Protein AF-A0A2D5ECF3-F1 (afdb_monomer)

Sequence (115 aa):
MSEVSTSGSKGSVARGEQSQAWHAIAAEQARVFLDAPEPLTDESAQARLETFGPNQLPEGRTSGPLARLGRQLRNFLIYVLLTAAAITGALGHWVDAGVILAVVIIQTLVGFIQE

Mean predicted aligned error: 15.09 Å

Solvent-accessible surface area (backbone atoms only — not comparable to full-atom values): 7342 Å² total; per-re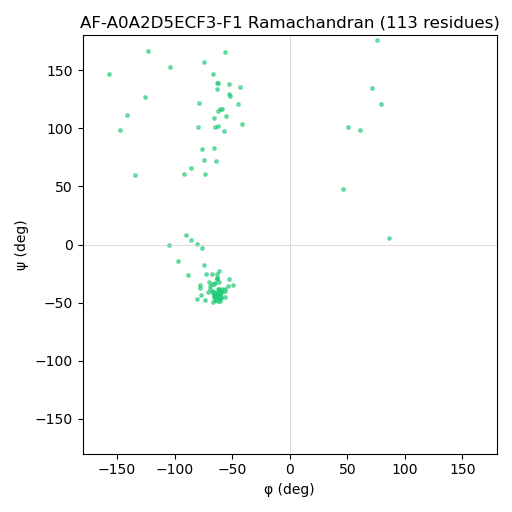sidue (Å²): 135,84,80,89,77,90,76,83,83,72,82,77,91,71,84,73,73,79,74,74,62,71,90,80,52,56,70,71,57,51,21,57,76,65,75,40,85,58,86,78,49,75,69,61,48,49,56,45,38,73,72,73,44,73,101,60,79,77,80,70,77,76,66,51,74,68,57,47,52,56,51,54,68,68,33,69,67,49,52,54,49,53,50,49,26,50,54,36,39,74,74,67,39,54,68,62,19,48,53,49,49,50,51,55,51,49,58,50,52,51,64,63,69,78,110

Secondary structure (DSSP, 8-state):
---------------------GGGS-HHHHHHHTT-SSPPPHHHHHHHHHHH--S---------HHHHHHHHTT-HHHHHHHHHHHHHHHTT-HHHHHHHHHHHHHHHHHHHH--

Radius of gyration: 29.64 Å; Cα contacts (8 Å, |Δi|>4): 39; chains: 1; bounding box: 42×74×72 Å

Foldseek 3Di:
DDDDDDDDPDDDPPPPPPPPPLVPDDPCVVCVVVVNNDDDDPVRVVVVCVVVPDPDDPPDPPQPLVSQVVVLCVDPVVVVLQVVLVVCVVVVNPVVSVVSVVVSVVVSVCSSPVD

Structure (mmCIF, N/CA/C/O backbone):
data_AF-A0A2D5ECF3-F1
#
_entry.id   AF-A0A2D5ECF3-F1
#
loop_
_atom_site.group_PDB
_atom_site.id
_atom_site.type_symbol
_atom_site.label_atom_id
_atom_site.label_alt_id
_atom_site.label_comp_id
_atom_site.label_asym_id
_atom_site.label_entity_id
_atom_site.label_seq_id
_atom_site.pdbx_PDB_ins_code
_atom_site.Cartn_x
_atom_site.Cartn_y
_atom_site.Cartn_z
_atom_site.occupancy
_atom_site.B_iso_or_equiv
_atom_site.auth_seq_id
_atom_site.auth_comp_id
_atom_site.auth_asym_id
_atom_site.auth_atom_id
_atom_site.pdbx_PDB_model_num
ATOM 1 N N . MET A 1 1 ? 5.797 58.895 -23.504 1.00 40.28 1 MET A N 1
ATOM 2 C CA . MET A 1 1 ? 4.441 58.427 -23.172 1.00 40.28 1 MET A CA 1
ATOM 3 C C . MET A 1 1 ? 4.507 56.914 -23.069 1.00 40.28 1 MET A C 1
ATOM 5 O O . MET A 1 1 ? 4.787 56.287 -24.079 1.00 40.28 1 MET A O 1
ATOM 9 N N . SER A 1 2 ? 4.369 56.430 -21.830 1.00 40.66 2 SER A N 1
ATOM 10 C CA . SER A 1 2 ? 4.110 55.049 -21.372 1.00 40.66 2 SER A CA 1
ATOM 11 C C . SER A 1 2 ? 5.152 53.976 -21.740 1.00 40.66 2 SER A C 1
ATOM 13 O O . SER A 1 2 ? 5.287 53.597 -22.892 1.00 40.66 2 SER A O 1
ATOM 15 N N . GLU A 1 3 ? 6.074 53.618 -20.843 1.00 45.00 3 GLU A N 1
ATOM 16 C CA . GLU A 1 3 ? 5.913 52.757 -19.648 1.00 45.00 3 GLU A CA 1
ATOM 17 C C . GLU A 1 3 ? 5.905 51.251 -19.958 1.00 45.00 3 GLU A C 1
ATOM 19 O O . GLU A 1 3 ? 4.989 50.773 -20.612 1.00 45.00 3 GLU A O 1
ATOM 24 N N . VAL A 1 4 ? 6.878 50.553 -19.339 1.00 51.59 4 VAL A N 1
ATOM 25 C CA . VAL A 1 4 ? 6.695 49.305 -18.558 1.00 51.59 4 VAL A CA 1
ATOM 26 C C . VAL A 1 4 ? 6.360 48.047 -19.402 1.00 51.59 4 VAL A C 1
ATOM 28 O O . VAL A 1 4 ? 5.557 48.071 -20.311 1.00 51.59 4 VAL A O 1
ATOM 31 N N . SER A 1 5 ? 6.939 46.861 -19.229 1.00 45.47 5 SER A N 1
ATOM 32 C CA . SER A 1 5 ? 7.542 46.239 -18.063 1.00 45.47 5 SER A CA 1
ATOM 33 C C . SER A 1 5 ? 8.539 45.168 -18.481 1.00 45.47 5 SER A C 1
ATOM 35 O O . SER A 1 5 ? 8.332 44.401 -19.419 1.00 45.47 5 SER A O 1
ATOM 37 N N . THR A 1 6 ? 9.569 45.063 -17.663 1.00 61.00 6 THR A N 1
ATOM 38 C CA . THR A 1 6 ? 10.318 43.848 -17.376 1.00 61.00 6 THR A CA 1
ATOM 39 C C . THR A 1 6 ? 9.403 42.634 -17.175 1.00 61.00 6 THR A C 1
ATOM 41 O O . THR A 1 6 ? 8.469 42.695 -16.378 1.00 61.00 6 THR A O 1
ATOM 44 N N . SER A 1 7 ? 9.733 41.488 -17.766 1.00 42.94 7 SER A N 1
ATOM 45 C CA . SER A 1 7 ? 9.414 40.210 -17.129 1.00 42.94 7 SER A CA 1
ATOM 46 C C . SER A 1 7 ? 10.484 39.190 -17.476 1.00 42.94 7 SER A C 1
ATOM 48 O O . SER A 1 7 ? 10.514 38.608 -18.559 1.00 42.94 7 SER A O 1
ATOM 50 N N . GLY A 1 8 ? 11.407 39.016 -16.531 1.00 48.41 8 GLY A N 1
ATOM 51 C CA . GLY A 1 8 ? 12.270 37.854 -16.502 1.00 48.41 8 GLY A CA 1
ATOM 52 C C . GLY A 1 8 ? 11.410 36.605 -16.359 1.00 48.41 8 GLY A C 1
ATOM 53 O O . GLY A 1 8 ? 10.777 36.399 -15.326 1.00 48.41 8 GLY A O 1
ATOM 54 N N . SER A 1 9 ? 11.441 35.740 -17.368 1.00 40.53 9 SER A N 1
ATOM 55 C CA . SER A 1 9 ? 10.992 34.361 -17.207 1.00 40.53 9 SER A CA 1
ATOM 56 C C . SER A 1 9 ? 12.076 33.594 -16.456 1.00 40.53 9 SER A C 1
ATOM 58 O O . SER A 1 9 ? 12.930 32.927 -17.040 1.00 40.53 9 SER A O 1
ATOM 60 N N . LYS A 1 10 ? 12.058 33.736 -15.128 1.00 47.56 10 LYS A N 1
ATOM 61 C CA . LYS A 1 10 ? 12.694 32.794 -14.210 1.00 47.56 10 LYS A CA 1
ATOM 62 C C . LYS A 1 10 ? 12.189 31.383 -14.522 1.00 47.56 10 LYS A C 1
ATOM 64 O O . LYS A 1 10 ? 10.988 31.161 -14.553 1.00 47.56 10 LYS A O 1
ATOM 69 N N . GLY A 1 11 ? 13.135 30.460 -14.671 1.00 48.88 11 GLY A N 1
ATOM 70 C CA . GLY A 1 11 ? 13.035 29.072 -14.228 1.00 48.88 11 GLY A CA 1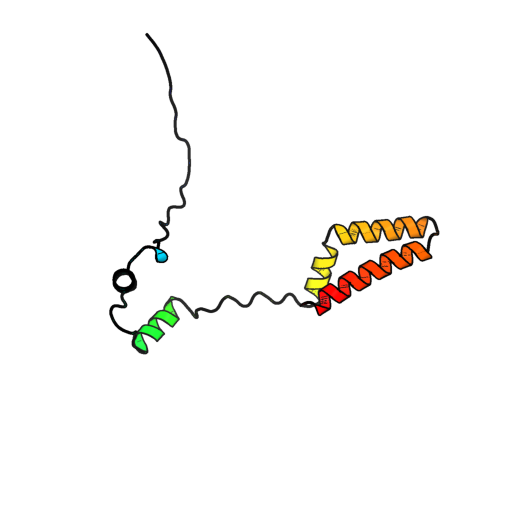
ATOM 71 C C . GLY A 1 11 ? 11.789 28.287 -14.632 1.00 48.88 11 GLY A C 1
ATOM 72 O O . GLY A 1 11 ? 10.791 28.275 -13.924 1.00 48.88 11 GLY A O 1
ATOM 73 N N . SER A 1 12 ? 11.944 27.451 -15.650 1.00 41.28 12 SER A N 1
ATOM 74 C CA . SER A 1 12 ? 11.391 26.104 -15.576 1.00 41.28 12 SER A CA 1
ATOM 75 C C . SER A 1 12 ? 12.387 25.167 -16.234 1.00 41.28 12 SER A C 1
ATOM 77 O O . SER A 1 12 ? 12.640 25.247 -17.433 1.00 41.28 12 SER A O 1
ATOM 79 N N . VAL A 1 13 ? 13.009 24.319 -15.417 1.00 49.56 13 VAL A N 1
ATOM 80 C CA . VAL A 1 13 ? 13.770 23.156 -15.868 1.00 49.56 13 VAL A CA 1
ATOM 81 C C . VAL A 1 13 ? 12.746 22.220 -16.507 1.00 49.56 13 VAL A C 1
ATOM 83 O O . VAL A 1 13 ? 12.175 21.349 -15.851 1.00 49.56 13 VAL A O 1
ATOM 86 N N . ALA A 1 14 ? 12.432 22.474 -17.776 1.00 40.41 14 ALA A N 1
ATOM 87 C CA . ALA A 1 14 ? 11.594 21.604 -18.571 1.00 40.41 14 ALA A CA 1
ATOM 88 C C . ALA A 1 14 ? 12.364 20.296 -18.736 1.00 40.41 14 ALA A C 1
ATOM 90 O O . ALA A 1 14 ? 13.390 20.234 -19.410 1.00 40.41 14 ALA A O 1
ATOM 91 N N . ARG A 1 15 ? 11.875 19.261 -18.056 1.00 46.22 15 ARG A N 1
ATOM 92 C CA . ARG A 1 15 ? 12.251 17.859 -18.215 1.00 46.22 15 ARG A CA 1
ATOM 93 C C . ARG A 1 15 ? 11.851 17.422 -19.630 1.00 46.22 15 ARG A C 1
ATOM 95 O O . ARG A 1 15 ? 10.839 16.765 -19.825 1.00 46.22 15 ARG A O 1
ATOM 102 N N . GLY A 1 16 ? 12.583 17.922 -20.618 1.00 41.53 16 GLY A N 1
ATOM 103 C CA . GLY A 1 16 ? 12.357 17.735 -22.040 1.00 41.53 16 GLY A CA 1
ATOM 104 C C . GLY A 1 16 ? 13.135 16.540 -22.558 1.00 41.53 16 GLY A C 1
ATOM 105 O O . GLY A 1 16 ? 13.962 16.696 -23.445 1.00 41.53 16 GLY A O 1
ATOM 106 N N . GLU A 1 17 ? 12.857 15.352 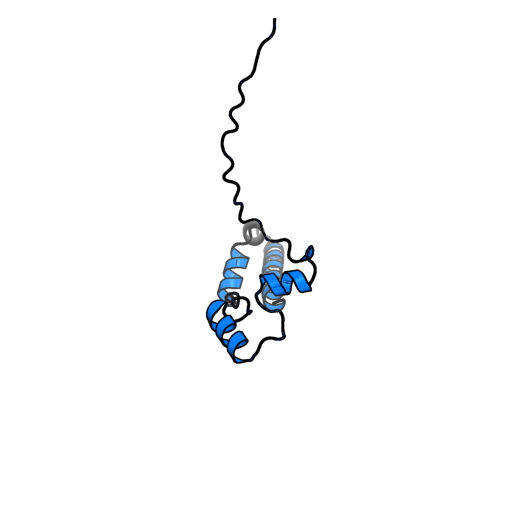-22.031 1.00 50.50 17 GLU A N 1
ATOM 107 C CA . GLU A 1 17 ? 12.910 14.187 -22.906 1.00 50.50 17 GLU A CA 1
ATOM 108 C C . GLU A 1 17 ? 11.594 14.217 -23.673 1.00 50.50 17 GLU A C 1
ATOM 110 O O . GLU A 1 17 ? 10.528 13.933 -23.122 1.00 50.50 17 GLU A O 1
ATOM 115 N N . GLN A 1 18 ? 11.649 14.690 -24.919 1.00 53.09 18 GLN A N 1
ATOM 116 C CA . GLN A 1 18 ? 10.523 14.611 -25.837 1.00 53.09 18 GLN A CA 1
ATOM 117 C C . GLN A 1 18 ? 10.140 13.133 -25.952 1.00 53.09 18 GLN A C 1
ATOM 119 O O . GLN A 1 18 ? 10.791 12.370 -26.657 1.00 53.09 18 GLN A O 1
ATOM 124 N N . SER A 1 19 ? 9.125 12.708 -25.199 1.00 62.78 19 SER A N 1
ATOM 125 C CA . SER A 1 19 ? 8.594 11.354 -25.285 1.00 62.78 19 SER A CA 1
ATOM 126 C C . SER A 1 19 ? 8.000 11.207 -26.675 1.00 62.78 19 SER A C 1
ATOM 128 O O . SER A 1 19 ? 6.926 11.741 -26.953 1.00 62.78 19 SER A O 1
ATOM 130 N N . GLN A 1 20 ? 8.748 10.551 -27.563 1.00 74.50 20 GLN A N 1
ATOM 131 C CA . GLN A 1 20 ? 8.322 10.235 -28.917 1.00 74.50 20 GLN A CA 1
ATOM 132 C C . GLN A 1 20 ? 6.889 9.692 -28.857 1.00 74.50 20 GLN A C 1
ATOM 134 O O . GLN A 1 20 ? 6.610 8.720 -28.152 1.00 74.50 20 GLN A O 1
ATOM 139 N N . ALA A 1 21 ? 5.956 10.348 -29.549 1.00 86.94 21 ALA A N 1
ATOM 140 C CA . ALA A 1 21 ? 4.558 9.940 -29.571 1.00 86.94 21 ALA A CA 1
ATOM 141 C C . ALA A 1 21 ? 4.398 8.695 -30.460 1.00 86.94 21 ALA A C 1
ATOM 143 O O . ALA A 1 21 ? 3.876 8.777 -31.567 1.00 86.94 21 ALA A O 1
ATOM 144 N N . TRP A 1 22 ? 4.863 7.534 -29.982 1.00 87.69 22 TRP A N 1
ATOM 145 C CA . TRP A 1 22 ? 4.848 6.255 -30.710 1.00 87.69 22 TRP A CA 1
ATOM 146 C C . TRP A 1 22 ? 3.458 5.884 -31.245 1.00 87.69 22 TRP A C 1
ATOM 148 O O . TRP A 1 22 ? 3.339 5.249 -32.284 1.00 87.69 22 TRP A O 1
ATOM 158 N N . HIS A 1 23 ? 2.405 6.324 -30.555 1.00 87.88 23 HIS A N 1
ATOM 159 C CA . HIS A 1 23 ? 1.008 6.117 -30.937 1.00 87.88 23 HIS A CA 1
ATOM 160 C C . HIS A 1 23 ? 0.540 6.991 -32.115 1.00 87.88 23 HIS A C 1
ATOM 162 O O . HIS A 1 23 ? -0.503 6.712 -32.695 1.00 87.88 23 HIS A O 1
ATOM 168 N N . ALA A 1 24 ? 1.269 8.062 -32.439 1.00 91.44 24 ALA A N 1
ATOM 169 C CA . ALA A 1 24 ? 0.910 9.042 -33.463 1.00 91.44 24 ALA A CA 1
ATOM 170 C C . ALA A 1 24 ? 1.734 8.899 -34.756 1.00 91.44 24 ALA A C 1
ATOM 172 O O . ALA A 1 24 ? 1.522 9.659 -35.700 1.00 91.44 24 ALA A O 1
ATOM 173 N N . ILE A 1 25 ? 2.669 7.946 -34.812 1.00 91.94 25 ILE A N 1
ATOM 174 C CA . ILE A 1 25 ? 3.492 7.673 -35.996 1.00 91.94 25 ILE A CA 1
ATOM 175 C C . ILE A 1 25 ? 3.019 6.408 -36.715 1.00 91.94 25 ILE A C 1
ATOM 177 O O . ILE A 1 25 ? 2.454 5.498 -36.109 1.00 91.94 25 ILE A O 1
ATOM 181 N N . ALA A 1 26 ? 3.259 6.339 -38.025 1.00 91.00 26 ALA A N 1
ATOM 182 C CA . ALA A 1 26 ? 2.931 5.152 -38.807 1.00 91.00 26 ALA A CA 1
ATOM 183 C C . ALA A 1 26 ? 3.805 3.955 -38.389 1.00 91.00 26 ALA A C 1
ATOM 185 O O . ALA A 1 26 ? 4.983 4.122 -38.071 1.00 91.00 26 ALA A O 1
ATOM 186 N N . ALA A 1 27 ? 3.255 2.739 -38.460 1.00 87.62 27 ALA A N 1
ATOM 187 C CA . ALA A 1 27 ? 3.957 1.520 -38.049 1.00 87.62 27 ALA A CA 1
ATOM 188 C C . ALA A 1 27 ? 5.302 1.321 -38.778 1.00 87.62 27 ALA A C 1
ATOM 190 O O . ALA A 1 27 ? 6.294 0.975 -38.144 1.00 87.62 27 ALA A O 1
ATOM 191 N N . GLU A 1 28 ? 5.370 1.615 -40.080 1.00 88.88 28 GLU A N 1
ATOM 192 C CA . GLU A 1 28 ? 6.621 1.516 -40.849 1.00 88.88 28 GLU A CA 1
ATOM 193 C C . GLU A 1 28 ? 7.678 2.530 -40.392 1.00 88.88 28 GLU A C 1
ATOM 195 O O . GLU A 1 28 ? 8.866 2.227 -40.351 1.00 88.88 28 GLU A O 1
ATOM 200 N N . GLN A 1 29 ? 7.260 3.725 -39.970 1.00 88.56 29 GLN A N 1
ATOM 201 C CA . GLN A 1 29 ? 8.183 4.724 -39.426 1.00 88.56 29 GLN A CA 1
ATOM 202 C C . GLN A 1 29 ? 8.695 4.287 -38.052 1.00 88.56 29 GLN A C 1
ATOM 204 O O . GLN A 1 29 ? 9.886 4.405 -37.779 1.00 88.56 29 GLN A O 1
ATOM 209 N N . ALA A 1 30 ? 7.825 3.719 -37.209 1.00 88.88 30 ALA A N 1
ATOM 210 C CA . ALA A 1 30 ? 8.226 3.146 -35.927 1.00 88.88 30 ALA A CA 1
ATOM 211 C C . ALA A 1 30 ? 9.259 2.019 -36.103 1.00 88.88 30 ALA A C 1
ATOM 213 O O . ALA A 1 30 ? 10.226 1.965 -35.349 1.00 88.88 30 ALA A O 1
ATOM 214 N N . ARG A 1 31 ? 9.103 1.168 -37.127 1.00 88.25 31 ARG A N 1
ATOM 215 C CA . ARG A 1 31 ? 10.078 0.122 -37.478 1.00 88.25 31 ARG A CA 1
ATOM 216 C C . ARG A 1 31 ? 11.442 0.682 -37.848 1.00 88.25 31 ARG A C 1
ATOM 218 O O . ARG A 1 31 ? 12.444 0.167 -37.372 1.00 88.25 31 ARG A O 1
ATOM 225 N N . VAL A 1 32 ? 11.484 1.751 -38.642 1.00 88.31 32 VAL A N 1
ATOM 226 C CA . VAL A 1 32 ? 12.744 2.430 -38.981 1.00 88.31 32 VAL A CA 1
ATOM 227 C C . VAL A 1 32 ? 13.391 3.032 -37.731 1.00 88.31 32 VAL A C 1
ATOM 229 O O . VAL A 1 32 ? 14.585 2.855 -37.519 1.00 88.31 32 VAL A O 1
ATOM 232 N N . PHE A 1 33 ? 12.613 3.683 -36.860 1.00 88.12 33 PHE A N 1
ATOM 233 C CA . PHE A 1 33 ? 13.135 4.239 -35.605 1.00 88.12 33 PHE A CA 1
ATOM 234 C C . PHE A 1 33 ? 13.649 3.173 -34.627 1.00 88.12 33 PHE A C 1
ATOM 236 O O . PHE A 1 33 ? 14.592 3.436 -33.888 1.00 88.12 33 PHE A O 1
ATOM 243 N N . LEU A 1 34 ? 13.035 1.987 -34.608 1.00 88.44 34 LEU A N 1
ATOM 244 C CA . LEU A 1 34 ? 13.424 0.854 -33.758 1.00 88.44 34 LEU A CA 1
ATOM 245 C C . LEU A 1 34 ? 14.447 -0.085 -34.422 1.00 88.44 34 LEU A C 1
ATOM 247 O O . LEU A 1 34 ? 14.700 -1.174 -33.888 1.00 88.44 34 LEU A O 1
ATOM 251 N N . ASP A 1 35 ? 14.985 0.312 -35.583 1.00 87.38 35 ASP A N 1
ATOM 252 C CA . ASP A 1 35 ? 15.897 -0.476 -36.418 1.00 87.38 35 ASP A CA 1
ATOM 253 C C . ASP A 1 35 ? 15.405 -1.925 -36.596 1.00 87.38 35 ASP A C 1
ATOM 255 O O . ASP A 1 35 ? 16.093 -2.905 -36.314 1.00 87.38 35 ASP A O 1
ATOM 259 N N . ALA A 1 36 ? 14.121 -2.060 -36.926 1.00 86.94 36 ALA A N 1
ATOM 260 C CA . ALA A 1 36 ? 13.414 -3.327 -37.089 1.00 86.94 36 ALA A CA 1
ATOM 261 C C . ALA A 1 36 ? 12.551 -3.316 -38.369 1.00 86.94 36 ALA A C 1
ATOM 263 O O . ALA A 1 36 ? 11.323 -3.422 -38.282 1.00 86.94 36 ALA A O 1
ATOM 264 N N . PRO A 1 37 ? 13.161 -3.137 -39.561 1.00 83.62 37 PRO A N 1
ATOM 265 C CA . PRO A 1 37 ? 12.436 -3.113 -40.836 1.00 83.62 37 PRO A CA 1
ATOM 266 C C . PRO A 1 37 ? 11.828 -4.477 -41.206 1.00 83.62 37 PRO A C 1
ATOM 268 O O . PRO A 1 37 ? 10.819 -4.531 -41.903 1.00 83.62 37 PRO A O 1
ATOM 271 N N . GLU A 1 38 ? 12.405 -5.567 -40.700 1.00 87.62 38 GLU A N 1
ATOM 272 C CA . GLU A 1 38 ? 11.962 -6.949 -40.890 1.00 87.62 38 GLU A CA 1
ATOM 273 C C . GLU A 1 38 ? 11.697 -7.624 -39.531 1.00 87.62 38 GLU A C 1
ATOM 275 O O . GLU A 1 38 ? 12.090 -7.086 -38.487 1.00 87.62 38 GLU A O 1
ATOM 280 N N . PRO A 1 39 ? 11.020 -8.789 -39.500 1.00 87.62 39 PRO A N 1
ATOM 281 C CA . PRO A 1 39 ? 10.900 -9.581 -38.282 1.00 87.62 39 PRO A CA 1
ATOM 282 C C . PRO A 1 39 ? 12.270 -9.858 -37.651 1.00 87.62 39 PRO A C 1
ATOM 284 O O . PRO A 1 39 ? 13.239 -10.164 -38.340 1.00 87.62 39 PRO A O 1
ATOM 287 N N . LEU A 1 40 ? 12.339 -9.757 -36.324 1.00 88.31 40 LEU A N 1
ATOM 288 C CA . LEU A 1 40 ? 13.570 -9.999 -35.577 1.00 88.31 40 LEU A CA 1
ATOM 289 C C . LEU A 1 40 ? 14.019 -11.456 -35.737 1.00 88.31 40 LEU A C 1
ATOM 291 O O . LEU A 1 40 ? 13.227 -12.382 -35.578 1.00 88.31 40 LEU A O 1
ATOM 295 N N . THR A 1 41 ? 15.307 -11.636 -36.009 1.00 92.62 41 THR A N 1
ATOM 296 C CA . THR A 1 41 ? 16.002 -12.923 -35.906 1.00 92.62 41 THR A CA 1
ATOM 297 C C . THR A 1 41 ? 16.246 -13.286 -34.442 1.00 92.62 41 THR A C 1
ATOM 299 O O . THR A 1 41 ? 16.369 -12.389 -33.608 1.00 92.62 41 THR A O 1
ATOM 302 N N . ASP A 1 42 ? 16.430 -14.570 -34.139 1.00 91.44 42 ASP A N 1
ATOM 303 C CA . ASP A 1 42 ? 16.713 -15.030 -32.772 1.00 91.44 42 ASP A CA 1
ATOM 304 C C . ASP A 1 42 ? 17.956 -14.354 -32.161 1.00 91.44 42 ASP A C 1
ATOM 306 O O . ASP A 1 42 ? 17.939 -13.958 -30.996 1.00 91.44 42 ASP A O 1
ATOM 310 N N . GLU A 1 43 ? 19.002 -14.127 -32.961 1.00 92.12 43 GLU A N 1
ATOM 311 C CA . GLU A 1 43 ? 20.236 -13.461 -32.523 1.00 92.12 43 GLU A CA 1
ATOM 312 C C . GLU A 1 43 ? 19.996 -11.994 -32.126 1.00 92.12 43 GLU A C 1
ATOM 314 O O . GLU A 1 43 ? 20.384 -11.556 -31.041 1.00 92.12 43 GLU A O 1
ATOM 319 N N . SER A 1 44 ? 19.289 -11.229 -32.966 1.00 88.00 44 SER A N 1
ATOM 320 C CA . SER A 1 44 ? 18.963 -9.828 -32.667 1.00 88.00 44 SER A CA 1
ATOM 321 C C . SER A 1 44 ? 17.948 -9.684 -31.532 1.00 88.00 44 SER A C 1
ATOM 323 O O . SER A 1 44 ? 18.031 -8.733 -30.751 1.00 88.00 44 SER A O 1
ATOM 325 N N . ALA A 1 45 ? 17.024 -10.635 -31.387 1.00 90.06 45 ALA A N 1
ATOM 326 C CA . ALA A 1 45 ? 16.120 -10.700 -30.246 1.00 90.06 45 ALA A CA 1
ATOM 327 C C . ALA A 1 45 ? 16.887 -10.952 -28.937 1.00 90.06 45 ALA A C 1
ATOM 329 O O . ALA A 1 45 ? 16.625 -10.271 -27.943 1.00 90.06 45 ALA A O 1
ATOM 330 N N . GLN A 1 46 ? 17.868 -11.861 -28.940 1.00 92.44 46 GLN A N 1
ATOM 331 C CA . GLN A 1 46 ? 18.699 -12.150 -27.770 1.00 92.44 46 GLN A CA 1
ATOM 332 C C . GLN A 1 46 ? 19.582 -10.955 -27.382 1.00 92.44 46 GLN A C 1
ATOM 334 O O . GLN A 1 46 ? 19.592 -10.564 -26.216 1.00 92.44 46 GLN A O 1
ATOM 339 N N . ALA A 1 47 ? 20.229 -10.299 -28.350 1.00 91.75 47 ALA A N 1
ATOM 340 C CA . ALA A 1 47 ? 21.018 -9.089 -28.095 1.00 91.75 47 ALA A CA 1
ATOM 341 C C . ALA A 1 47 ? 20.170 -7.955 -27.479 1.00 91.75 47 ALA A C 1
ATOM 343 O O . ALA A 1 47 ? 20.604 -7.241 -26.568 1.00 91.75 47 ALA A O 1
ATOM 344 N N . ARG A 1 48 ? 18.917 -7.803 -27.935 1.00 91.00 48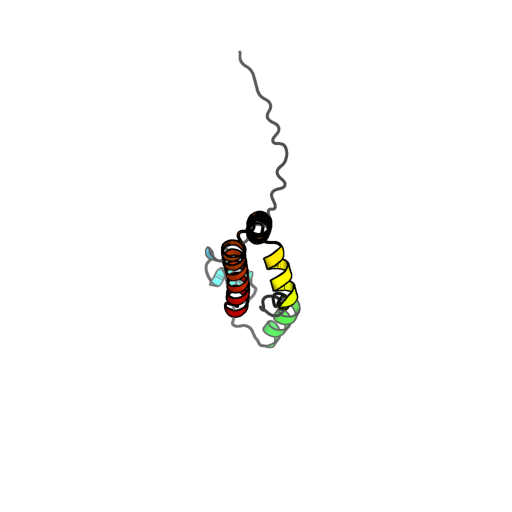 ARG A N 1
ATOM 345 C CA . ARG A 1 48 ? 17.964 -6.845 -27.351 1.00 91.00 48 ARG A CA 1
ATOM 346 C C . ARG A 1 48 ? 17.524 -7.265 -25.950 1.00 91.00 48 ARG A C 1
ATOM 348 O O . ARG A 1 48 ? 17.411 -6.401 -25.086 1.00 91.00 48 ARG A O 1
ATOM 355 N N . LEU A 1 49 ? 17.316 -8.556 -25.700 1.00 92.62 49 LEU A N 1
ATOM 356 C CA . LEU A 1 49 ? 16.973 -9.065 -24.371 1.00 92.62 49 LEU A CA 1
ATOM 357 C C . LEU A 1 49 ? 18.090 -8.798 -23.352 1.00 92.62 49 LEU A C 1
ATOM 359 O O . LEU A 1 49 ? 17.800 -8.433 -22.217 1.00 92.62 49 LEU A O 1
ATOM 363 N N . GLU A 1 50 ? 19.355 -8.918 -23.756 1.00 92.25 50 GLU A N 1
ATOM 364 C CA . GLU A 1 50 ? 20.509 -8.584 -22.908 1.00 92.25 50 GLU A CA 1
ATOM 365 C C . GLU A 1 50 ? 20.607 -7.078 -22.620 1.00 92.25 50 GLU A C 1
ATOM 367 O O . GLU A 1 50 ? 20.998 -6.679 -21.525 1.00 92.25 50 GLU A O 1
ATOM 372 N N . THR A 1 51 ? 20.206 -6.239 -23.580 1.00 91.06 51 THR A N 1
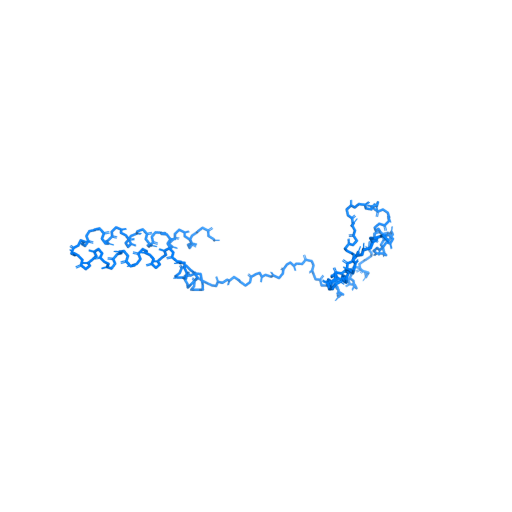ATOM 373 C CA . THR A 1 51 ? 20.283 -4.774 -23.465 1.00 91.06 51 THR A CA 1
ATOM 374 C C . THR A 1 51 ? 19.125 -4.178 -22.660 1.00 91.06 51 THR A C 1
ATOM 376 O O . THR A 1 51 ? 19.334 -3.327 -21.797 1.00 91.06 51 THR A O 1
ATOM 379 N N . PHE A 1 52 ? 17.893 -4.595 -22.955 1.00 90.69 52 PHE A N 1
ATOM 380 C CA . PHE A 1 52 ? 16.672 -4.030 -22.368 1.00 90.69 52 PHE A CA 1
ATOM 381 C C . PHE A 1 52 ? 16.143 -4.843 -21.187 1.00 90.69 52 PHE A C 1
ATOM 383 O O . PHE A 1 52 ? 15.305 -4.355 -20.427 1.00 90.69 52 PHE A O 1
ATOM 390 N N . GLY A 1 53 ? 16.639 -6.067 -21.016 1.00 90.38 53 GLY A N 1
ATOM 391 C CA . GLY A 1 53 ? 16.132 -7.007 -20.035 1.00 90.38 53 GLY A CA 1
ATOM 392 C C . GLY A 1 53 ? 14.807 -7.649 -20.459 1.00 90.38 53 GLY A C 1
ATOM 393 O O . GLY A 1 53 ? 14.224 -7.325 -21.500 1.00 90.38 53 GLY A O 1
ATOM 394 N N . PRO A 1 54 ? 14.307 -8.594 -19.648 1.00 89.56 54 PRO A N 1
ATOM 395 C CA . PRO A 1 54 ? 12.996 -9.176 -19.871 1.00 89.56 54 PRO A CA 1
ATOM 396 C C . PRO A 1 54 ? 11.914 -8.098 -19.745 1.00 89.56 54 PRO A C 1
ATOM 398 O O . PRO A 1 54 ? 11.945 -7.288 -18.820 1.00 89.56 54 PRO A O 1
ATOM 401 N N . ASN A 1 55 ? 10.911 -8.133 -20.629 1.00 91.31 55 ASN A N 1
ATOM 402 C CA . ASN A 1 55 ? 9.704 -7.305 -20.519 1.00 91.31 55 ASN A CA 1
ATOM 403 C C . ASN A 1 55 ? 8.790 -7.832 -19.400 1.00 91.31 55 ASN A C 1
ATOM 405 O O . ASN A 1 55 ? 7.675 -8.301 -19.632 1.00 91.31 55 ASN A O 1
ATOM 409 N N . GLN A 1 56 ? 9.322 -7.842 -18.186 1.00 83.94 56 GLN A N 1
ATOM 410 C CA . GLN A 1 56 ? 8.662 -8.290 -16.979 1.00 83.94 56 GLN A CA 1
ATOM 411 C C . GLN A 1 56 ? 8.742 -7.156 -15.973 1.00 83.94 56 GLN A C 1
ATOM 413 O O . GLN A 1 56 ? 9.812 -6.611 -15.693 1.00 83.94 56 GLN A O 1
ATOM 418 N N . LEU A 1 57 ? 7.582 -6.784 -15.442 1.00 79.88 57 LEU A N 1
ATOM 419 C CA . LEU A 1 57 ? 7.537 -5.852 -14.332 1.00 79.88 57 LEU A CA 1
ATOM 420 C C . LEU A 1 57 ? 8.255 -6.500 -13.142 1.00 79.88 57 LEU A C 1
ATOM 422 O O . LEU A 1 57 ? 8.055 -7.694 -12.907 1.00 79.88 57 LEU A O 1
ATOM 426 N N . PRO A 1 58 ? 9.065 -5.740 -12.384 1.00 77.31 58 PRO A N 1
ATOM 427 C CA . PRO A 1 58 ? 9.653 -6.252 -11.160 1.00 77.31 58 PRO A CA 1
ATOM 428 C C . PRO A 1 58 ? 8.540 -6.822 -10.290 1.00 77.31 58 PRO A C 1
ATOM 430 O O . PRO A 1 58 ? 7.552 -6.125 -10.037 1.00 77.31 58 PRO A O 1
ATOM 433 N N . GLU A 1 59 ? 8.687 -8.069 -9.843 1.00 72.12 59 GLU A N 1
ATOM 434 C CA . GLU A 1 59 ? 7.736 -8.656 -8.907 1.00 72.12 59 GLU A CA 1
ATOM 435 C C . GLU A 1 59 ? 7.647 -7.730 -7.695 1.00 72.12 59 GLU A C 1
ATOM 437 O O . GLU A 1 59 ? 8.611 -7.526 -6.945 1.00 72.12 59 GLU A O 1
ATOM 442 N N . GLY A 1 60 ? 6.492 -7.077 -7.554 1.00 62.12 60 GLY A N 1
ATOM 443 C CA . GLY A 1 60 ? 6.244 -6.177 -6.447 1.00 62.12 60 GLY A CA 1
ATOM 444 C C . GLY A 1 60 ? 6.411 -6.991 -5.180 1.00 62.12 60 GLY A C 1
ATOM 445 O O . GLY A 1 60 ? 5.675 -7.954 -4.995 1.00 62.12 60 GLY A O 1
ATOM 446 N N . ARG A 1 61 ? 7.397 -6.631 -4.343 1.00 59.03 61 ARG A N 1
ATOM 447 C CA . ARG A 1 61 ? 7.688 -7.308 -3.072 1.00 59.03 61 ARG A CA 1
ATOM 448 C C . ARG A 1 61 ? 6.372 -7.637 -2.381 1.00 59.03 61 ARG A C 1
ATOM 450 O O . ARG A 1 61 ? 5.742 -6.738 -1.813 1.00 59.03 61 ARG A O 1
ATOM 457 N N . THR A 1 62 ? 5.962 -8.903 -2.431 1.00 57.78 62 THR A N 1
ATOM 458 C CA . THR A 1 62 ? 4.769 -9.366 -1.738 1.00 57.78 62 THR A CA 1
ATOM 459 C C . THR A 1 62 ? 5.049 -9.134 -0.272 1.00 57.78 62 THR A C 1
ATOM 461 O O . THR A 1 62 ? 5.849 -9.827 0.356 1.00 57.78 62 THR A O 1
ATOM 464 N N . SER A 1 63 ? 4.470 -8.062 0.257 1.00 59.12 63 SER A N 1
ATOM 465 C CA . SER 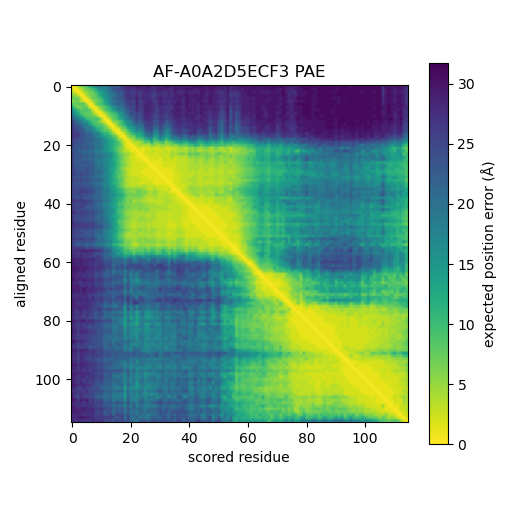A 1 63 ? 4.605 -7.731 1.661 1.00 59.12 63 SER A CA 1
ATOM 466 C C . SER A 1 63 ? 3.970 -8.898 2.401 1.00 59.12 63 SER A C 1
ATOM 468 O O . SER A 1 63 ? 2.784 -9.164 2.202 1.00 59.12 63 SER A O 1
ATOM 470 N N . GLY A 1 64 ? 4.774 -9.646 3.158 1.00 69.88 64 GLY A N 1
ATOM 471 C CA . GLY A 1 64 ? 4.299 -10.821 3.878 1.00 69.88 64 GLY A CA 1
ATOM 472 C C . GLY A 1 64 ? 3.138 -10.479 4.821 1.00 69.88 64 GLY A C 1
ATOM 473 O O . GLY A 1 64 ? 2.915 -9.304 5.134 1.00 69.88 64 GLY A O 1
ATOM 474 N N . PRO A 1 65 ? 2.408 -11.485 5.316 1.00 62.81 65 PRO A N 1
ATOM 475 C CA . PRO A 1 65 ? 1.182 -11.290 6.092 1.00 62.81 65 PRO A CA 1
ATOM 476 C C . PRO A 1 65 ? 1.350 -10.349 7.304 1.00 62.81 65 PRO A C 1
ATOM 478 O O . PRO A 1 65 ? 0.492 -9.504 7.554 1.00 62.81 65 PRO A O 1
ATOM 481 N N . LEU A 1 66 ? 2.502 -10.377 7.990 1.00 65.94 66 LEU A N 1
ATOM 482 C CA . LEU A 1 66 ? 2.808 -9.446 9.089 1.00 65.94 66 LEU A CA 1
ATOM 483 C C . LEU A 1 66 ? 3.019 -7.993 8.621 1.00 65.94 66 LEU A C 1
ATOM 485 O O . LEU A 1 66 ? 2.631 -7.052 9.312 1.00 65.94 66 LEU A O 1
ATOM 489 N N . ALA A 1 67 ? 3.608 -7.786 7.440 1.00 69.12 67 ALA A N 1
ATOM 490 C CA . ALA A 1 67 ? 3.813 -6.453 6.872 1.00 69.12 67 ALA A CA 1
ATOM 491 C C . ALA A 1 67 ? 2.497 -5.825 6.378 1.00 69.12 67 ALA A C 1
ATOM 493 O O . ALA A 1 67 ? 2.374 -4.599 6.337 1.00 69.12 67 ALA A O 1
ATOM 494 N N . ARG A 1 68 ? 1.505 -6.651 6.024 1.00 69.38 68 ARG A N 1
ATOM 495 C CA . ARG A 1 68 ? 0.140 -6.209 5.702 1.00 69.38 68 ARG A CA 1
ATOM 496 C C . ARG A 1 68 ? -0.610 -5.794 6.963 1.00 69.38 68 ARG A C 1
ATOM 498 O O . ARG A 1 68 ? -1.101 -4.669 7.019 1.00 69.38 68 ARG A O 1
ATOM 505 N N . LEU A 1 69 ? -0.565 -6.619 8.013 1.00 67.31 69 LEU A N 1
ATOM 506 C CA . LEU A 1 69 ? -1.134 -6.282 9.323 1.00 67.31 69 LEU A CA 1
ATOM 507 C C . LEU A 1 69 ? -0.549 -4.971 9.879 1.00 67.31 69 LEU A C 1
ATOM 509 O O . LEU A 1 69 ? -1.294 -4.088 10.295 1.00 67.31 69 LEU A O 1
ATOM 513 N N . GLY A 1 70 ? 0.774 -4.789 9.799 1.00 65.75 70 GLY A N 1
ATOM 514 C CA . GLY A 1 70 ? 1.436 -3.551 10.226 1.00 65.75 70 GLY A CA 1
ATOM 515 C C . GLY A 1 70 ? 1.029 -2.309 9.422 1.00 65.75 70 GLY A C 1
ATOM 516 O O . GLY A 1 70 ? 1.023 -1.201 9.955 1.00 65.75 70 GLY A O 1
ATOM 517 N N . ARG A 1 71 ? 0.645 -2.468 8.149 1.00 68.88 71 ARG A N 1
ATOM 518 C CA . ARG A 1 71 ? 0.128 -1.371 7.314 1.00 68.88 71 ARG A CA 1
ATOM 519 C C . ARG A 1 71 ? -1.325 -1.045 7.651 1.00 68.88 71 ARG A C 1
ATOM 521 O O . ARG A 1 71 ? -1.666 0.134 7.698 1.00 68.88 71 ARG A O 1
ATOM 528 N N . GLN A 1 72 ? -2.130 -2.066 7.947 1.00 67.12 72 GLN A N 1
ATOM 529 C CA . GLN A 1 72 ? -3.509 -1.927 8.417 1.00 67.12 72 GLN A CA 1
ATOM 530 C C . GLN A 1 72 ? -3.550 -1.182 9.759 1.00 67.12 72 GLN A C 1
ATOM 532 O O . GLN A 1 72 ? -4.302 -0.227 9.906 1.00 67.12 72 GLN A O 1
ATOM 537 N N . LEU A 1 73 ? -2.658 -1.519 10.699 1.00 65.06 73 LEU A N 1
ATOM 538 C CA . LEU A 1 73 ? -2.511 -0.806 11.979 1.00 65.06 73 LEU A CA 1
ATOM 539 C C . LEU A 1 73 ? -2.116 0.669 11.814 1.00 65.06 73 LEU A C 1
ATOM 541 O O . LEU A 1 73 ? -2.382 1.481 12.691 1.00 65.06 73 LEU A O 1
ATOM 545 N N . ARG A 1 74 ? -1.514 1.026 10.675 1.00 66.38 74 ARG A N 1
ATOM 546 C CA . ARG A 1 74 ? -1.150 2.401 10.318 1.00 66.38 74 ARG A CA 1
ATOM 547 C C . ARG A 1 74 ? -2.295 3.176 9.657 1.00 66.38 74 ARG A C 1
ATOM 549 O O . ARG A 1 74 ? -2.089 4.306 9.214 1.00 66.38 74 ARG A O 1
ATOM 556 N N . ASN A 1 75 ? -3.479 2.576 9.554 1.00 75.31 75 ASN A N 1
ATOM 557 C CA . ASN A 1 75 ? -4.679 3.243 9.086 1.00 75.31 75 ASN A CA 1
ATOM 558 C C . ASN A 1 75 ? -5.254 4.100 10.220 1.00 75.31 75 ASN A C 1
ATOM 560 O O . ASN A 1 75 ? -5.602 3.588 11.283 1.00 75.31 75 ASN A O 1
ATOM 564 N N . PHE A 1 76 ? -5.392 5.403 9.970 1.00 80.69 76 PHE A N 1
ATOM 565 C CA . PHE A 1 76 ? -6.004 6.354 10.900 1.00 80.69 76 PHE A CA 1
ATOM 566 C C . PHE A 1 76 ? -7.361 5.863 11.436 1.00 80.69 76 PHE A C 1
ATOM 568 O O . PHE A 1 76 ? -7.658 6.039 12.615 1.00 80.69 76 PHE A O 1
ATOM 575 N N . LEU A 1 77 ? -8.141 5.163 10.605 1.00 82.38 77 LEU A N 1
ATOM 576 C CA . LEU A 1 77 ? -9.431 4.593 10.990 1.00 82.38 77 LEU A CA 1
ATOM 577 C C . LEU A 1 77 ? -9.319 3.562 12.127 1.00 82.38 77 LEU A C 1
ATOM 579 O O . LEU A 1 77 ? -10.161 3.554 13.021 1.00 82.38 77 LEU A O 1
ATOM 583 N N . ILE A 1 78 ? -8.275 2.724 12.132 1.00 84.12 78 ILE A N 1
ATOM 584 C CA . ILE A 1 78 ? -8.057 1.741 13.204 1.00 84.12 78 ILE A CA 1
ATOM 585 C C . ILE A 1 78 ? -7.750 2.436 14.525 1.00 84.12 78 ILE A C 1
ATOM 587 O O . ILE A 1 78 ? -8.288 2.034 15.553 1.00 84.12 78 ILE A O 1
ATOM 591 N N . TYR A 1 79 ? -6.956 3.509 14.510 1.00 86.38 79 TYR A N 1
ATOM 592 C CA . TYR A 1 79 ? -6.702 4.280 15.726 1.00 86.38 79 TYR A CA 1
ATOM 593 C C . TYR A 1 79 ? -7.986 4.890 16.285 1.00 86.38 79 TYR A C 1
ATOM 595 O O . TYR A 1 79 ? -8.232 4.772 17.480 1.00 86.38 79 TYR A O 1
ATOM 603 N N . VAL A 1 80 ? -8.844 5.454 15.429 1.00 89.44 80 VAL A N 1
ATOM 604 C CA . VAL A 1 80 ? -10.142 6.000 15.855 1.00 89.44 80 VAL A CA 1
ATOM 605 C C . VAL A 1 80 ? -11.015 4.920 16.504 1.00 89.44 80 VAL A C 1
ATOM 607 O O . VAL A 1 80 ? -11.571 5.152 17.576 1.00 89.44 80 VAL A O 1
ATOM 610 N N . LEU A 1 81 ? -11.097 3.728 15.905 1.00 88.69 81 LEU A N 1
ATOM 611 C CA . LEU A 1 81 ? -11.893 2.617 16.442 1.00 88.69 81 LEU A CA 1
ATOM 612 C C . LEU A 1 81 ? -11.328 2.074 17.760 1.00 88.69 81 LEU A C 1
ATOM 614 O O . LEU A 1 81 ? -12.089 1.817 18.690 1.00 88.69 81 LEU A O 1
ATOM 618 N N . LEU A 1 82 ? -10.004 1.943 17.876 1.00 89.50 82 LEU A N 1
ATOM 619 C CA . LEU A 1 82 ? -9.354 1.517 19.118 1.00 89.50 82 LEU A CA 1
ATOM 620 C C . LEU A 1 82 ? -9.544 2.545 20.238 1.00 89.50 82 LEU A C 1
ATOM 622 O O . LEU A 1 82 ? -9.841 2.165 21.370 1.00 89.50 82 LEU A O 1
ATOM 626 N N . THR A 1 83 ? -9.426 3.840 19.933 1.00 92.81 83 THR A N 1
ATOM 627 C CA . THR A 1 83 ? -9.699 4.911 20.898 1.00 92.81 83 THR A CA 1
ATOM 628 C C . THR A 1 83 ? -11.165 4.909 21.326 1.00 92.81 83 THR A C 1
ATOM 630 O O . THR A 1 83 ? -11.438 5.006 22.521 1.00 92.81 83 THR A O 1
ATOM 633 N N . ALA A 1 84 ? -12.107 4.733 20.395 1.00 93.00 84 ALA A N 1
ATOM 634 C CA . ALA A 1 84 ? -13.526 4.611 20.720 1.00 93.00 84 ALA A CA 1
ATOM 635 C C . ALA A 1 84 ? -13.794 3.400 21.628 1.00 93.00 84 ALA A C 1
ATOM 637 O O . ALA A 1 84 ? -14.401 3.561 22.682 1.00 93.00 84 ALA A O 1
ATOM 638 N N . ALA A 1 85 ? -13.266 2.217 21.290 1.00 92.19 85 ALA A N 1
ATOM 639 C CA . ALA A 1 85 ? -13.399 1.016 22.116 1.00 92.19 85 ALA A CA 1
ATOM 640 C C . ALA A 1 85 ? -12.825 1.212 23.530 1.00 92.19 85 ALA A C 1
ATOM 642 O O . ALA A 1 85 ? -13.444 0.791 24.507 1.00 92.19 85 ALA A O 1
ATOM 643 N N . ALA A 1 86 ? -11.673 1.882 23.653 1.00 94.00 86 ALA A N 1
ATOM 644 C CA . ALA A 1 86 ? -11.050 2.177 24.941 1.00 94.00 86 ALA A CA 1
ATOM 645 C C . ALA A 1 86 ? -11.895 3.137 25.792 1.00 94.00 86 ALA A C 1
ATOM 647 O O . ALA A 1 86 ? -12.100 2.877 26.976 1.00 94.00 86 ALA A O 1
ATOM 648 N N . ILE A 1 87 ? -12.419 4.216 25.198 1.00 95.81 87 ILE A N 1
ATOM 649 C CA . ILE A 1 87 ? -13.288 5.179 25.894 1.00 95.81 87 ILE A CA 1
ATOM 650 C C . ILE A 1 87 ? -14.594 4.501 26.326 1.00 95.81 87 ILE A C 1
ATOM 652 O O . ILE A 1 87 ? -14.988 4.602 27.485 1.00 95.81 87 ILE A O 1
ATOM 656 N N . THR A 1 88 ? -15.244 3.765 25.424 1.00 93.94 88 THR A N 1
ATOM 657 C CA . THR A 1 88 ? -16.492 3.041 25.698 1.00 93.94 88 THR A CA 1
ATOM 658 C C . THR A 1 88 ? -16.304 1.977 26.784 1.00 93.94 88 THR A C 1
ATOM 660 O O . THR A 1 88 ? -17.126 1.869 27.694 1.00 93.94 88 THR A O 1
ATOM 663 N N . GLY A 1 89 ? -15.189 1.241 26.753 1.00 92.62 89 GLY A N 1
ATOM 664 C CA . GLY A 1 89 ? -14.830 0.288 27.805 1.00 92.62 89 GLY A CA 1
ATOM 665 C C . GLY A 1 89 ? -14.568 0.971 29.150 1.00 92.62 89 GLY A C 1
ATOM 666 O O . GLY A 1 89 ? -15.061 0.509 30.176 1.00 92.62 89 GLY A O 1
ATOM 667 N N . ALA A 1 90 ? -13.870 2.111 29.150 1.00 93.56 90 ALA A N 1
ATOM 668 C CA . ALA A 1 90 ? -13.626 2.902 30.358 1.00 93.56 90 ALA A CA 1
ATOM 669 C C . ALA A 1 90 ? -14.919 3.457 30.982 1.00 93.56 90 ALA A C 1
ATOM 671 O O . ALA A 1 90 ? -15.001 3.590 32.201 1.00 93.56 90 ALA A O 1
ATOM 672 N N . LEU A 1 91 ? -15.945 3.725 30.167 1.00 93.75 91 LEU A N 1
ATOM 673 C CA . LEU A 1 91 ? -17.285 4.115 30.620 1.00 93.75 91 LEU A CA 1
ATOM 674 C C . LEU A 1 91 ? -18.111 2.930 31.166 1.00 93.75 91 LEU A C 1
ATOM 676 O O . LEU A 1 91 ? -19.230 3.133 31.628 1.00 93.75 91 LEU A O 1
ATOM 680 N N . GLY A 1 92 ? -17.586 1.699 31.129 1.00 90.62 92 GLY A N 1
ATOM 681 C CA . GLY A 1 92 ? -18.256 0.490 31.624 1.00 90.62 92 GLY A CA 1
ATOM 682 C C . GLY A 1 92 ? -19.186 -0.185 30.609 1.00 90.62 92 GLY A C 1
ATOM 683 O O . GLY A 1 92 ? -19.842 -1.176 30.935 1.00 90.62 92 GLY A O 1
ATOM 684 N N . HIS A 1 93 ? -19.220 0.301 29.368 1.00 93.12 93 HIS A N 1
ATOM 685 C CA . HIS A 1 93 ? -20.038 -0.242 28.284 1.00 93.12 93 HIS A CA 1
ATOM 686 C C . HIS A 1 93 ? -19.319 -1.395 27.569 1.00 93.12 93 HIS A C 1
ATOM 688 O O . HIS A 1 93 ? -18.950 -1.313 26.397 1.00 93.12 93 HIS A O 1
ATOM 694 N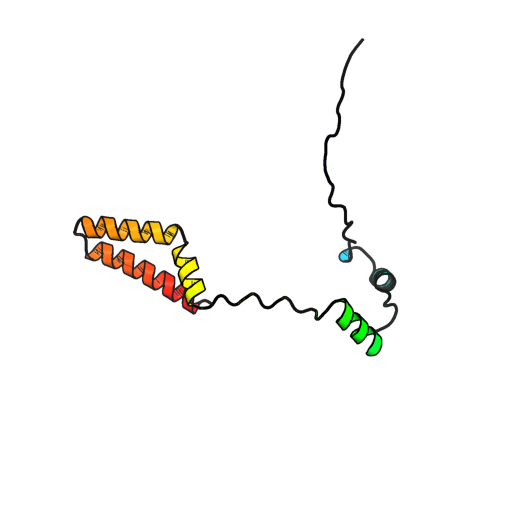 N . TRP A 1 94 ? -19.101 -2.500 28.284 1.00 91.56 94 TRP A N 1
ATOM 695 C CA . TRP A 1 94 ? 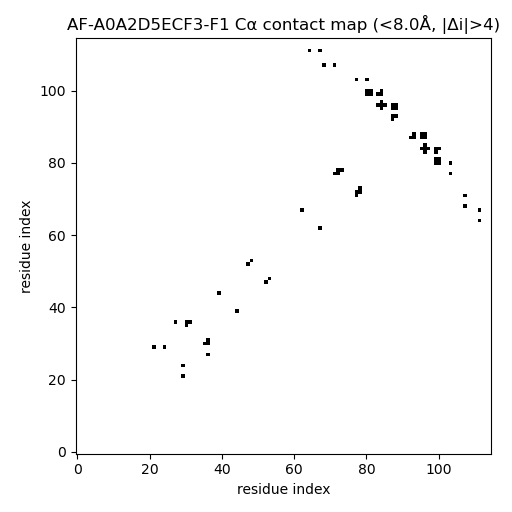-18.327 -3.641 27.779 1.00 91.56 94 TRP A CA 1
ATOM 696 C C . TRP A 1 94 ? -18.935 -4.301 26.534 1.00 91.56 94 TRP A C 1
ATOM 698 O O . TRP A 1 94 ? -18.194 -4.780 25.678 1.00 91.56 94 TRP A O 1
ATOM 708 N N . VAL A 1 95 ? -20.267 -4.297 26.408 1.00 93.69 95 VAL A N 1
ATOM 709 C CA . VAL A 1 95 ? -20.964 -4.830 25.225 1.00 93.69 95 VAL A CA 1
ATOM 710 C C . VAL A 1 95 ? -20.658 -3.975 23.996 1.00 93.69 95 VAL A C 1
ATOM 712 O O . VAL A 1 95 ? -20.227 -4.506 22.975 1.00 93.69 95 VAL A O 1
ATOM 715 N N . ASP A 1 96 ? -20.794 -2.655 24.114 1.00 90.38 96 ASP A N 1
ATOM 716 C CA . ASP A 1 96 ? -20.554 -1.722 23.010 1.00 90.38 96 ASP A CA 1
ATOM 717 C C . ASP A 1 96 ? -19.073 -1.719 22.595 1.00 90.38 96 ASP A C 1
ATOM 719 O O . ASP A 1 96 ? -18.751 -1.775 21.406 1.00 90.38 96 ASP A O 1
ATOM 723 N N . ALA A 1 97 ? -18.153 -1.754 23.566 1.00 92.06 97 ALA A N 1
ATOM 724 C CA . ALA A 1 97 ? -16.721 -1.901 23.304 1.00 92.06 97 ALA A CA 1
ATOM 725 C C . ALA A 1 97 ? -16.398 -3.228 22.589 1.00 92.06 97 ALA A C 1
ATOM 727 O O . ALA A 1 97 ? -15.580 -3.256 21.666 1.00 92.06 97 ALA A O 1
ATOM 728 N N . GLY A 1 98 ? -17.074 -4.317 22.973 1.00 93.31 98 GLY A N 1
ATOM 729 C CA . GLY A 1 98 ? -16.966 -5.620 22.319 1.00 93.31 98 GLY A CA 1
ATOM 730 C C . GLY A 1 98 ? -17.422 -5.594 20.857 1.00 93.31 98 GLY A C 1
ATOM 731 O O . GLY A 1 98 ? -16.741 -6.156 19.999 1.00 93.31 98 GLY A O 1
ATOM 732 N N . VAL A 1 99 ? -18.517 -4.889 20.548 1.00 94.81 99 VAL A N 1
ATOM 733 C CA . VAL A 1 99 ? -18.995 -4.706 19.165 1.00 94.81 99 VAL A CA 1
ATOM 734 C C . VAL A 1 99 ? -17.965 -3.950 18.323 1.00 94.81 99 VAL A C 1
ATOM 736 O O . VAL A 1 99 ? -17.646 -4.387 17.216 1.00 94.81 99 VAL A O 1
ATOM 739 N N . ILE A 1 100 ? -17.390 -2.862 18.848 1.00 92.25 100 ILE A N 1
ATOM 740 C CA . ILE A 1 100 ? -16.358 -2.086 18.138 1.00 92.25 100 ILE A CA 1
ATOM 741 C C . ILE A 1 100 ? -15.126 -2.959 17.850 1.00 92.25 100 ILE A C 1
ATOM 743 O O . ILE A 1 100 ? -14.618 -2.966 16.726 1.00 92.25 100 ILE A O 1
ATOM 747 N N . LEU A 1 101 ? -14.671 -3.746 18.831 1.00 90.94 101 LEU A N 1
ATOM 748 C CA . LEU A 1 101 ? -13.555 -4.680 18.652 1.00 90.94 101 LEU A CA 1
ATOM 749 C C . LEU A 1 101 ? -13.860 -5.763 17.608 1.00 90.94 101 LEU A C 1
ATOM 751 O O . LEU A 1 101 ? -13.001 -6.065 16.777 1.00 90.94 101 LEU A O 1
ATOM 755 N N . ALA A 1 102 ? -15.075 -6.314 17.602 1.00 93.19 102 ALA A N 1
ATOM 756 C CA . ALA A 1 102 ? -15.487 -7.310 16.616 1.00 93.19 102 ALA A CA 1
ATOM 757 C C . ALA A 1 102 ? -15.418 -6.756 15.183 1.00 93.19 102 ALA A C 1
ATOM 759 O O . ALA A 1 102 ? -14.900 -7.430 14.291 1.00 93.19 102 ALA A O 1
ATOM 760 N N . VAL A 1 103 ? -15.858 -5.511 14.965 1.00 90.75 103 VAL A N 1
ATOM 761 C CA . VAL A 1 103 ? -15.761 -4.847 13.654 1.00 90.75 103 VAL A CA 1
ATOM 762 C C . VAL A 1 103 ? -14.303 -4.726 13.204 1.00 90.75 103 VAL A C 1
ATOM 764 O O . VAL A 1 103 ? -13.992 -5.091 12.072 1.00 90.75 103 VAL A O 1
ATOM 767 N N . VAL A 1 104 ? -13.391 -4.292 14.084 1.00 87.56 104 VAL A N 1
ATOM 768 C CA . VAL A 1 104 ? -11.951 -4.174 13.769 1.00 87.56 104 VAL A CA 1
ATOM 769 C C . VAL A 1 104 ? -11.342 -5.527 13.383 1.00 87.56 104 VAL A C 1
ATOM 771 O O . VAL A 1 104 ? -10.575 -5.616 12.418 1.00 87.56 104 VAL A O 1
ATOM 774 N N . ILE A 1 105 ? -11.699 -6.593 14.105 1.00 87.25 105 ILE A N 1
ATOM 775 C CA . ILE A 1 105 ? -11.242 -7.957 13.807 1.00 87.25 105 ILE A CA 1
ATOM 776 C C . ILE A 1 105 ? -11.738 -8.392 12.425 1.00 87.25 105 ILE A C 1
ATOM 778 O O . ILE A 1 105 ? -10.935 -8.829 11.600 1.00 87.25 105 ILE A O 1
ATOM 782 N N . ILE A 1 106 ? -13.030 -8.215 12.134 1.00 88.44 106 ILE A N 1
ATOM 783 C CA . ILE A 1 106 ? -13.617 -8.558 10.830 1.00 88.44 106 ILE A CA 1
ATOM 784 C C . ILE A 1 106 ? -12.929 -7.776 9.709 1.00 88.44 106 ILE A C 1
ATOM 786 O O . ILE A 1 106 ? -12.537 -8.357 8.700 1.00 88.44 106 ILE A O 1
ATOM 790 N N . GLN A 1 107 ? -12.722 -6.474 9.894 1.00 80.00 107 GLN A N 1
ATOM 791 C CA . GLN A 1 107 ? -12.092 -5.604 8.901 1.00 80.00 107 GLN A CA 1
ATOM 792 C C . GLN A 1 107 ? -10.638 -6.013 8.607 1.00 80.00 107 GLN A C 1
ATOM 794 O O . GLN A 1 107 ? -10.152 -5.836 7.490 1.00 80.00 107 GLN A O 1
ATOM 799 N N . THR A 1 108 ? -9.960 -6.612 9.588 1.00 78.31 108 THR A N 1
ATOM 800 C CA . THR A 1 108 ? -8.617 -7.187 9.428 1.00 78.31 108 THR A CA 1
ATOM 801 C C . THR A 1 1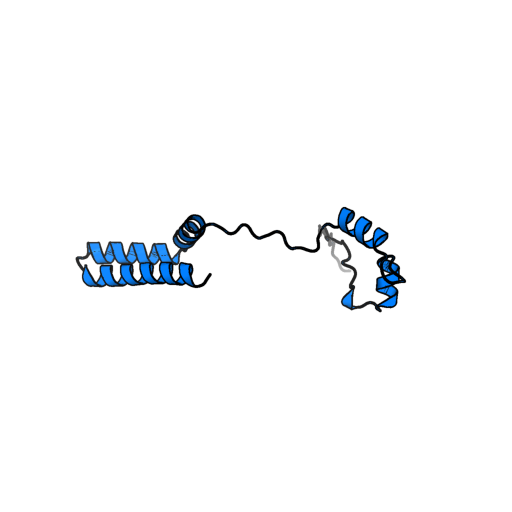08 ? -8.658 -8.535 8.704 1.00 78.31 108 THR A C 1
ATOM 803 O O . THR A 1 108 ? -7.855 -8.765 7.804 1.00 78.31 108 THR A O 1
ATOM 806 N N . LEU A 1 109 ? -9.605 -9.412 9.052 1.00 83.25 109 LEU A N 1
ATOM 807 C CA . LEU A 1 109 ? -9.765 -10.729 8.423 1.00 83.25 109 LEU A CA 1
ATOM 808 C C . LEU A 1 109 ? -10.183 -10.627 6.953 1.00 83.25 109 LEU A C 1
ATOM 810 O O . LEU A 1 109 ? -9.627 -11.319 6.107 1.00 83.25 109 LEU A O 1
ATOM 814 N N . VAL A 1 110 ? -11.129 -9.743 6.633 1.00 79.00 110 VAL A N 1
ATOM 815 C CA . VAL A 1 110 ? -11.569 -9.506 5.251 1.00 79.00 110 VAL A CA 1
ATOM 816 C C . VAL A 1 110 ? -10.414 -8.969 4.410 1.00 79.00 110 VAL A C 1
ATOM 818 O O . VAL A 1 110 ? -10.167 -9.491 3.328 1.00 79.00 110 VAL A O 1
ATOM 821 N N . GLY A 1 111 ? -9.656 -7.997 4.929 1.00 67.38 111 GLY A N 1
ATOM 822 C CA . GLY A 1 111 ? -8.461 -7.487 4.250 1.00 67.38 111 GLY A CA 1
ATOM 823 C C . GLY A 1 111 ? -7.360 -8.537 4.067 1.00 67.38 111 GLY A C 1
ATOM 824 O O . GLY A 1 111 ? -6.570 -8.423 3.142 1.00 67.38 111 GLY A O 1
ATOM 825 N N . PHE A 1 112 ? -7.319 -9.570 4.914 1.00 70.31 112 PHE A N 1
ATOM 826 C CA . PHE A 1 112 ? -6.392 -10.693 4.771 1.00 70.31 112 PHE A CA 1
ATOM 827 C C . PHE A 1 112 ? -6.832 -11.707 3.704 1.00 70.31 112 PHE A C 1
ATOM 829 O O . PHE A 1 112 ? -5.980 -12.296 3.053 1.00 70.31 112 PHE A O 1
ATOM 836 N N . ILE A 1 113 ? -8.142 -11.932 3.549 1.00 75.88 113 ILE A N 1
ATOM 837 C CA . ILE A 1 113 ? -8.702 -12.943 2.633 1.00 75.88 113 ILE A CA 1
ATOM 838 C C . ILE A 1 113 ? -8.927 -12.388 1.213 1.00 75.88 113 ILE A C 1
ATOM 840 O O . ILE A 1 113 ? -8.953 -13.160 0.261 1.00 75.88 113 ILE A O 1
ATOM 844 N N . GLN A 1 114 ? -9.134 -11.075 1.055 1.00 58.91 114 GLN A N 1
ATOM 845 C CA . GLN A 1 114 ? -9.424 -10.434 -0.241 1.00 58.91 114 GLN A CA 1
ATOM 846 C C . GLN A 1 114 ? -8.190 -10.167 -1.126 1.00 58.91 114 GLN A C 1
ATOM 848 O O . GLN A 1 114 ? -8.345 -9.634 -2.225 1.00 58.91 114 GLN A O 1
ATOM 853 N N . GLU A 1 115 ? -6.992 -10.536 -0.673 1.00 54.00 115 GLU A N 1
ATOM 854 C CA . GLU A 1 115 ? -5.747 -10.549 -1.457 1.00 54.00 115 GLU A CA 1
ATOM 855 C C . GLU A 1 115 ? -5.270 -11.980 -1.695 1.00 54.00 115 GLU A C 1
ATOM 857 O O . GLU A 1 115 ? -4.725 -12.226 -2.793 1.00 54.00 115 GLU A O 1
#

pLDDT: mean 77.64, std 16.92, range [40.28, 95.81]